Protein AF-A0A975MFS1-F1 (afdb_monomer_lite)

Structure (mmCIF, N/CA/C/O backbone):
data_AF-A0A975MFS1-F1
#
_entry.id   AF-A0A975MFS1-F1
#
loop_
_atom_site.group_PDB
_atom_site.id
_atom_site.type_symbol
_atom_site.label_atom_id
_atom_site.label_alt_id
_atom_site.label_comp_id
_atom_site.label_asym_id
_atom_site.label_entity_id
_atom_site.label_seq_id
_atom_site.pdbx_PDB_ins_code
_atom_site.Cartn_x
_atom_site.Cartn_y
_atom_site.Cartn_z
_atom_site.occupancy
_atom_site.B_iso_or_equiv
_atom_site.auth_seq_id
_atom_site.auth_comp_id
_atom_site.auth_asym_id
_atom_site.auth_atom_id
_atom_site.pdbx_PDB_model_num
ATOM 1 N N . MET A 1 1 ? -5.928 -0.544 -12.085 1.00 82.00 1 MET A N 1
ATOM 2 C CA . MET A 1 1 ? -5.078 0.286 -11.199 1.00 82.00 1 MET A CA 1
ATOM 3 C C . MET A 1 1 ? -3.615 -0.055 -11.464 1.00 82.00 1 MET A C 1
ATOM 5 O O . MET A 1 1 ? -3.339 -1.236 -11.668 1.00 82.00 1 MET A O 1
ATOM 9 N N . ASN A 1 2 ? -2.726 0.942 -11.539 1.00 91.06 2 ASN A N 1
ATOM 10 C CA . ASN A 1 2 ? -1.277 0.746 -11.711 1.00 91.06 2 ASN A CA 1
ATOM 11 C C . ASN A 1 2 ? -0.570 0.654 -10.343 1.00 91.06 2 ASN A C 1
ATOM 13 O O . ASN A 1 2 ? -1.194 0.923 -9.315 1.00 91.06 2 ASN A O 1
ATOM 17 N N . LEU A 1 3 ? 0.715 0.281 -10.326 1.00 92.62 3 LEU A N 1
ATOM 18 C CA . LEU A 1 3 ? 1.465 0.069 -9.080 1.00 92.62 3 LEU A CA 1
ATOM 19 C C . LEU A 1 3 ? 1.518 1.336 -8.212 1.00 92.62 3 LEU A C 1
ATOM 21 O O . LEU A 1 3 ? 1.379 1.254 -6.995 1.00 92.62 3 LEU A O 1
ATOM 25 N N . TYR A 1 4 ? 1.631 2.511 -8.833 1.00 93.44 4 TYR A N 1
ATOM 26 C CA . TYR A 1 4 ? 1.626 3.796 -8.133 1.00 93.44 4 TYR A CA 1
ATOM 27 C C . TYR A 1 4 ? 0.318 4.032 -7.359 1.00 93.44 4 TYR A C 1
ATOM 29 O O . TYR A 1 4 ? 0.335 4.345 -6.173 1.00 93.44 4 TYR A O 1
ATOM 37 N N . ALA A 1 5 ? -0.833 3.828 -8.001 1.00 95.06 5 ALA A N 1
ATOM 38 C CA . ALA A 1 5 ? -2.135 4.005 -7.363 1.00 95.06 5 ALA A CA 1
ATOM 39 C C . ALA A 1 5 ? -2.421 2.933 -6.294 1.00 95.06 5 ALA A C 1
ATOM 41 O O . ALA A 1 5 ? -3.013 3.239 -5.260 1.00 95.06 5 ALA A O 1
ATOM 42 N N . VAL A 1 6 ? -1.964 1.690 -6.504 1.00 95.75 6 VAL A N 1
ATOM 43 C CA . VAL A 1 6 ? -2.046 0.625 -5.486 1.00 95.75 6 VAL A CA 1
ATOM 44 C C . VAL A 1 6 ? -1.242 1.006 -4.247 1.00 95.75 6 VAL A C 1
ATOM 46 O O . VAL A 1 6 ? -1.767 0.969 -3.136 1.00 95.75 6 VAL A O 1
ATOM 49 N N . THR A 1 7 ? 0.009 1.421 -4.433 1.00 94.88 7 THR A N 1
ATOM 50 C CA . THR A 1 7 ? 0.896 1.803 -3.327 1.00 94.88 7 THR A CA 1
ATOM 51 C C . THR A 1 7 ? 0.430 3.062 -2.604 1.00 94.88 7 THR A C 1
ATOM 53 O O . THR A 1 7 ? 0.505 3.103 -1.381 1.00 94.88 7 THR A O 1
ATOM 56 N N . GLU A 1 8 ? -0.152 4.040 -3.305 1.00 96.69 8 GLU A N 1
ATOM 57 C CA . GLU A 1 8 ? -0.806 5.187 -2.662 1.00 96.69 8 GLU A CA 1
ATOM 58 C C . GLU A 1 8 ? -1.977 4.754 -1.766 1.00 96.69 8 GLU A C 1
ATOM 60 O O . GLU A 1 8 ? -2.152 5.272 -0.659 1.00 96.69 8 GLU A O 1
ATOM 65 N N . ARG A 1 9 ? -2.794 3.792 -2.216 1.00 97.25 9 ARG A N 1
ATOM 66 C CA . ARG A 1 9 ? -3.913 3.301 -1.406 1.00 97.25 9 ARG A CA 1
ATOM 67 C C . ARG A 1 9 ? -3.426 2.541 -0.173 1.00 97.25 9 ARG A C 1
ATOM 69 O O . ARG A 1 9 ? -3.951 2.780 0.913 1.00 97.25 9 ARG A O 1
ATOM 76 N N . VAL A 1 10 ? -2.410 1.690 -0.330 1.00 96.00 10 VAL A N 1
ATOM 77 C CA . VAL A 1 10 ? -1.757 0.997 0.791 1.00 96.00 10 VAL A CA 1
ATOM 78 C C . VAL A 1 10 ? -1.176 2.005 1.780 1.00 96.00 10 VAL A C 1
ATOM 80 O O . VAL A 1 10 ? -1.390 1.857 2.978 1.00 96.00 10 VAL A O 1
ATOM 83 N N . GLU A 1 11 ? -0.516 3.066 1.307 1.00 96.25 11 GLU A N 1
ATOM 84 C CA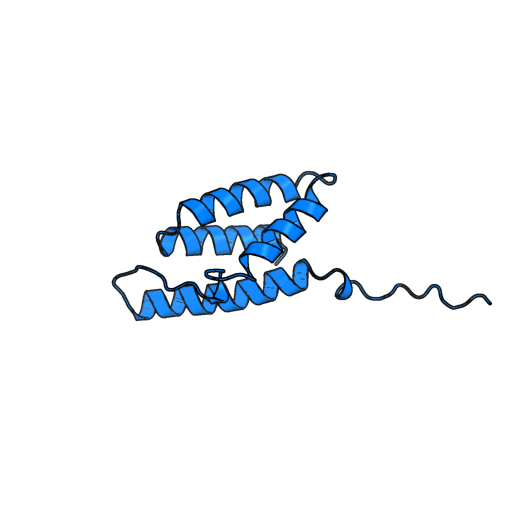 . GLU A 1 11 ? 0.016 4.128 2.166 1.00 96.25 11 GLU A CA 1
ATOM 85 C C . GLU A 1 11 ? -1.080 4.736 3.054 1.00 96.25 11 GLU A C 1
ATOM 87 O O . GLU A 1 11 ? -0.902 4.845 4.268 1.00 96.25 11 GLU A O 1
ATOM 92 N N . ARG A 1 12 ? -2.240 5.082 2.478 1.00 97.25 12 ARG A N 1
ATOM 93 C CA . ARG A 1 12 ? -3.370 5.633 3.248 1.00 97.25 12 ARG A CA 1
ATOM 94 C C . ARG A 1 12 ? -3.867 4.657 4.311 1.00 97.25 12 ARG A C 1
ATOM 96 O O . ARG A 1 12 ? -4.029 5.059 5.458 1.00 97.25 12 ARG A O 1
ATOM 103 N N . LEU A 1 13 ? -4.041 3.383 3.957 1.00 95.88 13 LEU A N 1
ATOM 104 C CA . LEU A 1 13 ? -4.484 2.345 4.893 1.00 95.88 13 LEU A CA 1
ATOM 105 C C . LEU A 1 13 ? -3.468 2.100 6.016 1.00 95.88 13 LEU A C 1
ATOM 107 O O . LEU A 1 13 ? -3.863 1.903 7.160 1.00 95.88 13 LEU A O 1
ATOM 111 N N . LEU A 1 14 ? -2.167 2.161 5.721 1.00 94.25 14 LEU A N 1
ATOM 112 C CA . LEU A 1 14 ? -1.118 2.080 6.739 1.00 94.25 14 LEU A CA 1
ATOM 113 C C . LEU A 1 14 ? -1.179 3.274 7.698 1.00 94.25 14 LEU A C 1
ATOM 115 O O . LEU A 1 14 ? -1.040 3.093 8.904 1.00 94.25 14 LEU A O 1
ATOM 119 N N . ARG A 1 15 ? -1.441 4.490 7.202 1.00 96.06 15 ARG A N 1
ATOM 120 C CA . ARG A 1 15 ? -1.637 5.663 8.074 1.00 96.06 15 ARG A CA 1
ATOM 121 C C . ARG A 1 15 ? -2.881 5.511 8.953 1.00 96.06 15 ARG A C 1
ATOM 123 O O . ARG A 1 15 ? -2.797 5.815 10.141 1.00 96.06 15 ARG A O 1
ATOM 130 N N . GLU A 1 16 ? -3.983 5.005 8.393 1.00 95.00 16 GLU A N 1
ATOM 131 C CA . GLU A 1 16 ? -5.211 4.662 9.134 1.00 95.00 16 GLU A CA 1
ATOM 132 C C . GLU A 1 16 ? -4.954 3.586 10.205 1.00 95.00 16 GLU A C 1
ATOM 134 O O . GLU A 1 16 ? -5.535 3.643 11.281 1.00 95.00 16 GLU A O 1
ATOM 139 N N . ALA A 1 17 ? -4.051 2.640 9.937 1.00 93.38 17 ALA A N 1
ATOM 140 C CA . ALA A 1 17 ? -3.648 1.574 10.856 1.00 93.38 17 ALA A CA 1
ATOM 141 C C . ALA A 1 17 ? -2.555 1.976 11.867 1.00 93.38 17 ALA A C 1
ATOM 143 O O . ALA A 1 17 ? -2.057 1.106 12.576 1.00 93.38 17 ALA A O 1
ATOM 144 N N . HIS A 1 18 ? -2.155 3.253 11.908 1.00 93.19 18 HIS A N 1
ATOM 145 C CA . HIS A 1 18 ? -1.056 3.761 12.744 1.00 93.19 18 HIS A CA 1
ATOM 146 C C . HIS A 1 18 ? 0.331 3.146 12.448 1.00 93.19 18 HIS A C 1
ATOM 148 O O . HIS A 1 18 ? 1.203 3.048 13.309 1.00 93.19 18 HIS A O 1
ATOM 154 N N . GLU A 1 19 ? 0.576 2.797 11.185 1.00 93.06 19 GLU A N 1
ATOM 155 C CA . GLU A 1 19 ? 1.845 2.263 10.678 1.00 93.06 19 GLU A CA 1
ATOM 156 C C . GLU A 1 19 ? 2.674 3.339 9.947 1.00 93.06 19 GLU A C 1
ATOM 158 O O . GLU A 1 19 ? 3.081 3.176 8.792 1.00 93.06 19 GLU A O 1
ATOM 163 N N . GLN A 1 20 ? 2.945 4.473 10.609 1.00 93.44 20 GLN A N 1
ATOM 164 C CA . GLN A 1 20 ? 3.578 5.654 9.990 1.00 93.44 20 GLN A CA 1
ATOM 165 C C . GLN A 1 20 ? 4.926 5.336 9.335 1.00 93.44 20 GLN A C 1
ATOM 167 O O . GLN A 1 20 ? 5.157 5.720 8.193 1.00 93.44 20 GLN A O 1
ATOM 172 N N . ARG A 1 21 ? 5.792 4.566 10.009 1.00 91.75 21 ARG A N 1
ATOM 173 C CA . ARG A 1 21 ? 7.116 4.210 9.464 1.00 91.75 21 ARG A CA 1
ATOM 174 C C . ARG A 1 21 ? 7.019 3.440 8.149 1.00 91.75 21 ARG A C 1
ATOM 176 O O . ARG A 1 21 ? 7.838 3.649 7.260 1.00 91.75 21 ARG A O 1
ATOM 183 N N . ARG A 1 22 ? 6.033 2.549 8.027 1.00 91.31 22 ARG A N 1
ATOM 184 C CA . ARG A 1 22 ? 5.816 1.759 6.810 1.00 91.31 22 ARG A CA 1
ATOM 185 C C . ARG A 1 22 ? 5.185 2.598 5.713 1.00 91.31 22 ARG A C 1
ATOM 187 O O . ARG A 1 22 ? 5.577 2.460 4.560 1.00 91.31 22 ARG A O 1
ATOM 194 N N . ALA A 1 23 ? 4.240 3.465 6.076 1.00 94.56 23 ALA A N 1
ATOM 195 C CA . ALA A 1 23 ? 3.632 4.404 5.143 1.00 94.56 23 ALA A CA 1
ATOM 196 C C . ALA A 1 23 ? 4.693 5.328 4.526 1.00 94.56 23 ALA A C 1
ATOM 198 O O . ALA A 1 23 ? 4.763 5.447 3.307 1.00 94.56 23 ALA A O 1
ATOM 199 N N . ASP A 1 24 ? 5.568 5.910 5.346 1.00 94.88 24 ASP A N 1
ATOM 200 C CA . ASP A 1 24 ? 6.622 6.812 4.872 1.00 94.88 24 ASP A CA 1
ATOM 201 C C . ASP A 1 24 ? 7.669 6.066 4.029 1.00 94.88 24 ASP A C 1
ATOM 203 O O . ASP A 1 24 ? 8.073 6.545 2.970 1.00 94.88 24 ASP A O 1
ATOM 207 N N . TRP A 1 25 ? 8.046 4.847 4.437 1.00 94.50 25 TRP A N 1
ATOM 208 C CA . TRP A 1 25 ? 8.912 3.982 3.632 1.00 94.50 25 TRP A CA 1
ATOM 209 C C . TRP A 1 25 ? 8.296 3.674 2.256 1.00 94.50 25 TRP A C 1
ATOM 211 O O . TRP A 1 25 ? 8.996 3.725 1.242 1.00 94.50 25 TRP A O 1
ATOM 221 N N . LEU A 1 26 ? 6.989 3.385 2.208 1.00 94.31 26 LEU A N 1
ATOM 222 C CA . LEU A 1 26 ? 6.276 3.080 0.968 1.00 94.31 26 LEU A CA 1
ATOM 223 C C . LEU A 1 26 ? 6.160 4.312 0.064 1.00 94.31 26 LEU A C 1
ATOM 225 O O . LEU A 1 26 ? 6.349 4.192 -1.146 1.00 94.31 26 LEU A O 1
ATOM 229 N N . ALA A 1 27 ? 5.907 5.486 0.646 1.00 95.38 27 ALA A N 1
ATOM 230 C CA . ALA A 1 27 ? 5.874 6.756 -0.071 1.00 95.38 27 ALA A CA 1
ATOM 231 C C . ALA A 1 27 ? 7.222 7.046 -0.755 1.00 95.38 27 ALA A C 1
ATOM 233 O O . ALA A 1 27 ? 7.253 7.301 -1.958 1.00 95.38 27 ALA A O 1
ATOM 234 N N . GLU A 1 28 ? 8.340 6.876 -0.035 1.00 94.88 28 GLU A N 1
ATOM 235 C CA . GLU A 1 28 ? 9.690 7.072 -0.584 1.00 94.88 28 GLU A CA 1
ATOM 236 C C . GLU A 1 28 ? 9.975 6.134 -1.773 1.00 94.88 28 GLU A C 1
ATOM 238 O O . GLU A 1 28 ? 10.598 6.528 -2.760 1.00 94.88 28 GLU A O 1
ATOM 243 N N . ARG A 1 29 ? 9.520 4.873 -1.714 1.00 94.69 29 ARG A N 1
ATOM 244 C CA . ARG A 1 29 ? 9.692 3.922 -2.830 1.00 94.69 29 ARG A CA 1
ATOM 245 C C . ARG A 1 29 ? 8.773 4.239 -4.000 1.00 94.69 29 ARG A C 1
ATOM 247 O O . ARG A 1 29 ? 9.181 4.064 -5.145 1.00 94.69 29 ARG A O 1
ATOM 254 N N . ARG A 1 30 ? 7.556 4.709 -3.727 1.00 94.50 30 ARG A N 1
ATOM 255 C CA . ARG A 1 30 ? 6.594 5.109 -4.754 1.00 94.50 30 ARG A CA 1
ATOM 256 C C . ARG A 1 30 ? 7.123 6.269 -5.596 1.00 94.50 30 ARG A C 1
ATOM 258 O O . ARG A 1 30 ? 7.008 6.200 -6.814 1.00 94.50 30 ARG A O 1
ATOM 265 N N . GLU A 1 31 ? 7.769 7.266 -4.990 1.00 94.88 31 GLU A N 1
ATOM 266 C CA . GLU A 1 31 ? 8.431 8.361 -5.726 1.00 94.88 31 GLU A CA 1
ATOM 267 C C . GLU A 1 31 ? 9.505 7.837 -6.697 1.00 94.88 31 GLU A C 1
ATOM 269 O O . GLU A 1 31 ? 9.648 8.318 -7.818 1.00 94.88 31 GLU A O 1
ATOM 274 N N . ARG A 1 32 ? 10.226 6.773 -6.320 1.00 94.94 32 ARG A N 1
ATOM 275 C CA . ARG A 1 32 ? 11.239 6.144 -7.186 1.00 94.94 32 ARG A CA 1
ATOM 276 C C . ARG A 1 32 ? 10.645 5.406 -8.391 1.00 94.94 32 ARG A C 1
ATOM 278 O O . ARG A 1 32 ? 11.399 5.105 -9.312 1.00 94.94 32 ARG A O 1
ATOM 285 N N . LEU A 1 33 ? 9.339 5.118 -8.412 1.00 92.00 33 LEU A N 1
ATOM 286 C CA . LEU A 1 33 ? 8.676 4.511 -9.575 1.00 92.00 33 LEU A CA 1
ATOM 287 C C . LEU A 1 33 ? 8.581 5.471 -10.768 1.00 92.00 33 LEU A C 1
ATOM 289 O O . LEU A 1 33 ? 8.425 5.011 -11.896 1.00 92.00 33 LEU A O 1
ATOM 293 N N . GLU A 1 34 ? 8.672 6.782 -10.535 1.00 91.12 34 GLU A N 1
ATOM 294 C CA . GLU A 1 34 ? 8.630 7.798 -11.594 1.00 91.12 34 GLU A CA 1
ATOM 295 C C . GLU A 1 34 ? 9.965 7.916 -12.349 1.00 91.12 34 GLU A C 1
ATOM 297 O O . GLU A 1 34 ? 10.002 8.414 -13.472 1.00 91.12 34 GLU A O 1
ATOM 302 N N . ASP A 1 35 ? 11.059 7.427 -11.755 1.00 91.69 35 ASP A N 1
ATOM 303 C CA . ASP A 1 35 ? 12.391 7.383 -12.356 1.00 91.69 35 ASP A CA 1
ATOM 304 C C . ASP A 1 35 ? 12.610 6.018 -13.042 1.00 91.69 35 ASP A C 1
ATOM 306 O O . ASP A 1 35 ? 12.743 5.004 -12.348 1.00 91.69 35 ASP A O 1
ATOM 310 N N . PRO A 1 36 ? 12.709 5.950 -14.388 1.00 89.50 36 PRO A N 1
ATOM 311 C CA . PRO A 1 36 ? 12.862 4.685 -15.110 1.00 89.50 36 PRO A CA 1
A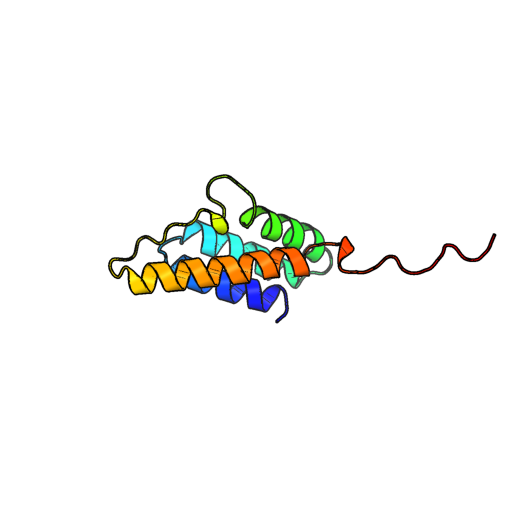TOM 312 C C . PRO A 1 36 ? 14.068 3.849 -14.663 1.00 89.50 36 PRO A C 1
ATOM 314 O O . PRO A 1 36 ? 14.002 2.620 -14.686 1.00 89.50 36 PRO A O 1
ATOM 317 N N . ALA A 1 37 ? 15.156 4.489 -14.218 1.00 91.31 37 ALA A N 1
ATOM 318 C CA . ALA A 1 37 ? 16.349 3.788 -13.747 1.00 91.31 37 ALA A CA 1
ATOM 319 C C . ALA A 1 37 ? 16.157 3.162 -12.354 1.00 91.31 37 ALA A C 1
ATOM 321 O O . ALA A 1 37 ? 16.885 2.239 -11.983 1.00 91.31 37 ALA A O 1
ATOM 322 N N . LYS A 1 38 ? 15.181 3.649 -11.578 1.00 92.19 38 LYS A N 1
ATOM 323 C CA . LYS A 1 38 ? 14.873 3.174 -10.220 1.00 92.19 38 LYS A CA 1
ATOM 324 C C . LYS A 1 38 ? 13.560 2.396 -10.132 1.00 92.19 38 LYS A C 1
ATOM 326 O O . LYS A 1 38 ? 13.332 1.738 -9.120 1.00 92.19 38 LYS A O 1
ATOM 331 N N . ALA A 1 39 ? 12.733 2.413 -11.175 1.00 91.12 39 ALA A N 1
ATOM 332 C CA . ALA A 1 39 ? 11.410 1.803 -11.162 1.00 91.12 39 ALA A CA 1
ATOM 333 C C . ALA A 1 39 ? 11.449 0.291 -10.888 1.00 91.12 39 ALA A C 1
ATOM 335 O O . ALA A 1 39 ? 10.749 -0.186 -10.000 1.00 91.12 39 ALA A O 1
ATOM 336 N N . ALA A 1 40 ? 12.304 -0.462 -11.588 1.00 90.31 40 ALA A N 1
ATOM 337 C CA . ALA A 1 40 ? 12.442 -1.905 -11.380 1.00 90.31 40 ALA A CA 1
ATOM 338 C C . ALA A 1 40 ? 12.920 -2.282 -9.957 1.00 90.31 40 ALA A C 1
ATOM 340 O O . ALA A 1 40 ? 12.253 -3.093 -9.307 1.00 90.31 40 ALA A O 1
ATOM 341 N N . PRO A 1 41 ? 14.015 -1.703 -9.413 1.00 92.50 41 PRO A N 1
ATOM 342 C CA . PRO A 1 41 ? 14.416 -2.001 -8.040 1.00 92.50 41 PRO A CA 1
ATOM 343 C C . PRO A 1 41 ? 13.381 -1.528 -7.009 1.00 92.50 41 PRO A C 1
ATOM 345 O O . PRO A 1 41 ? 13.114 -2.262 -6.062 1.00 92.50 41 PRO A O 1
ATOM 348 N N . ALA A 1 42 ? 12.740 -0.369 -7.203 1.00 92.75 42 ALA A N 1
ATOM 349 C CA . ALA A 1 42 ? 11.684 0.108 -6.309 1.00 92.75 42 ALA A CA 1
ATOM 350 C C . ALA A 1 42 ? 10.454 -0.814 -6.312 1.00 92.75 42 ALA A C 1
ATOM 352 O O . ALA A 1 42 ? 9.917 -1.119 -5.250 1.00 92.75 42 ALA A O 1
ATOM 353 N N . ALA A 1 43 ? 10.040 -1.316 -7.478 1.00 92.38 43 ALA A N 1
ATOM 354 C CA . ALA A 1 43 ? 8.959 -2.291 -7.596 1.00 92.38 43 ALA A CA 1
ATOM 355 C C . ALA A 1 43 ? 9.281 -3.596 -6.846 1.00 92.38 43 ALA A C 1
ATOM 357 O O . ALA A 1 43 ? 8.421 -4.130 -6.145 1.00 92.38 43 ALA A O 1
ATOM 358 N N . ASN A 1 44 ? 10.528 -4.073 -6.923 1.00 91.06 44 ASN A N 1
ATOM 359 C CA . ASN A 1 44 ? 10.967 -5.251 -6.176 1.00 91.06 44 ASN A CA 1
ATOM 360 C C . ASN A 1 44 ? 11.018 -5.005 -4.656 1.00 91.06 44 ASN A C 1
ATOM 362 O O . ASN A 1 44 ? 10.592 -5.859 -3.881 1.00 91.06 44 ASN A O 1
ATOM 366 N N . GLU A 1 45 ? 11.487 -3.831 -4.216 1.00 91.94 45 GLU A N 1
ATOM 367 C CA . GLU A 1 45 ? 11.422 -3.431 -2.803 1.00 91.94 45 GLU A CA 1
ATOM 368 C C . GLU A 1 45 ? 9.967 -3.409 -2.313 1.00 91.94 45 GLU A C 1
ATOM 370 O O . GLU A 1 45 ? 9.658 -4.019 -1.290 1.00 91.94 45 GLU A O 1
ATOM 375 N N . ILE A 1 46 ? 9.063 -2.770 -3.065 1.00 92.81 46 ILE A N 1
ATOM 376 C CA . ILE A 1 46 ? 7.627 -2.706 -2.758 1.00 92.81 46 ILE A CA 1
ATOM 377 C C . ILE A 1 46 ? 7.028 -4.110 -2.661 1.00 92.81 46 ILE A C 1
ATOM 379 O O . ILE A 1 46 ? 6.300 -4.388 -1.714 1.00 92.81 46 ILE A O 1
ATOM 383 N N . ARG A 1 47 ? 7.364 -5.027 -3.573 1.00 91.38 47 ARG A N 1
ATOM 384 C CA . ARG A 1 47 ? 6.941 -6.432 -3.471 1.00 91.38 47 ARG A CA 1
ATOM 385 C C . ARG A 1 47 ? 7.395 -7.073 -2.154 1.00 91.38 47 ARG A C 1
ATOM 387 O O . ARG A 1 47 ? 6.652 -7.850 -1.559 1.00 91.38 47 ARG A O 1
ATOM 394 N N . GLY A 1 48 ? 8.581 -6.717 -1.666 1.00 88.69 48 GLY A N 1
ATOM 395 C CA . GLY A 1 48 ? 9.118 -7.188 -0.390 1.00 88.69 48 GLY A CA 1
ATOM 396 C C . GLY A 1 48 ? 8.279 -6.811 0.836 1.00 88.69 48 GLY A C 1
ATOM 397 O O . GLY A 1 48 ? 8.289 -7.553 1.811 1.00 88.69 48 GLY A O 1
ATOM 398 N N . ILE A 1 49 ? 7.495 -5.724 0.806 1.00 85.62 49 ILE A N 1
ATOM 399 C CA . ILE A 1 49 ? 6.623 -5.366 1.944 1.00 85.62 49 ILE A CA 1
ATOM 400 C C . ILE A 1 49 ? 5.408 -6.298 2.071 1.00 85.62 49 ILE A C 1
ATOM 402 O O . ILE A 1 49 ? 4.805 -6.401 3.142 1.00 85.62 49 ILE A O 1
ATOM 406 N N . VAL A 1 50 ? 5.049 -6.992 0.985 1.00 84.12 50 VAL A N 1
ATOM 407 C CA . VAL A 1 50 ? 3.977 -7.994 0.984 1.00 84.12 50 VAL A CA 1
ATOM 408 C C . VAL A 1 50 ? 4.428 -9.254 1.717 1.00 84.12 50 VAL A C 1
ATOM 410 O O . VAL A 1 50 ? 3.680 -9.794 2.531 1.00 84.12 50 VAL A O 1
ATOM 413 N N . HIS A 1 51 ? 5.660 -9.698 1.452 1.00 70.00 51 HIS A N 1
ATOM 414 C CA . HIS A 1 51 ? 6.194 -10.970 1.926 1.00 70.00 51 HIS A CA 1
ATOM 415 C C . HIS A 1 51 ? 7.277 -10.769 2.992 1.00 70.00 51 HIS A C 1
ATOM 417 O O . HIS A 1 51 ? 8.406 -10.392 2.695 1.00 70.00 51 HIS A O 1
ATOM 423 N N . GLY A 1 52 ? 6.955 -11.089 4.242 1.00 65.19 52 GLY A N 1
ATOM 424 C CA . GLY A 1 52 ? 7.901 -11.078 5.357 1.00 65.19 52 GLY A CA 1
ATOM 425 C C . GLY A 1 52 ? 7.169 -11.217 6.684 1.00 65.19 52 GLY A C 1
ATOM 426 O O . GLY A 1 52 ? 5.971 -10.963 6.736 1.00 65.19 52 GLY A O 1
ATOM 427 N N . MET A 1 53 ? 7.874 -11.603 7.753 1.00 54.91 53 MET A N 1
ATOM 428 C CA . MET A 1 53 ? 7.293 -11.554 9.100 1.00 54.91 53 MET A CA 1
ATOM 429 C C . MET A 1 53 ? 6.881 -10.118 9.409 1.00 54.91 53 MET A C 1
ATOM 431 O O . MET A 1 53 ? 7.726 -9.220 9.458 1.00 54.91 53 MET A O 1
ATOM 435 N N . GLY A 1 54 ? 5.578 -9.916 9.595 1.00 66.94 54 GLY A N 1
ATOM 436 C CA . GLY A 1 54 ? 5.026 -8.580 9.739 1.00 66.94 54 GLY A CA 1
ATOM 437 C C . GLY A 1 54 ? 4.965 -7.830 8.412 1.00 66.94 54 GLY A C 1
ATOM 438 O O . GLY A 1 54 ? 5.147 -6.623 8.431 1.00 66.94 54 GLY A O 1
ATOM 439 N N . GLY A 1 55 ? 4.751 -8.493 7.274 1.00 80.75 55 GLY A N 1
ATOM 440 C CA . GLY A 1 55 ? 4.388 -7.852 6.003 1.00 80.75 55 GLY A CA 1
ATOM 441 C C . GLY A 1 55 ? 2.944 -7.332 6.011 1.00 80.75 55 GLY A C 1
ATOM 442 O O . GLY A 1 55 ? 2.281 -7.335 7.048 1.00 80.75 55 GLY A O 1
ATOM 443 N N . LEU A 1 56 ? 2.432 -6.884 4.860 1.00 84.06 56 LEU A N 1
ATOM 444 C CA . LEU A 1 56 ? 1.037 -6.414 4.754 1.00 84.06 56 LEU A CA 1
ATOM 445 C C . LEU A 1 56 ? 0.014 -7.500 5.124 1.00 84.06 56 LEU A C 1
ATOM 447 O O . LEU A 1 56 ? -1.004 -7.189 5.735 1.00 84.06 56 LEU A O 1
ATOM 451 N N . LEU A 1 57 ? 0.302 -8.762 4.788 1.00 84.69 57 LEU A N 1
ATOM 452 C CA . LEU A 1 57 ? -0.588 -9.901 5.045 1.00 84.69 57 LEU A CA 1
ATOM 453 C C . LEU A 1 57 ? -0.688 -10.268 6.535 1.00 84.69 57 LEU A C 1
ATOM 455 O O . LEU A 1 57 ? -1.710 -10.794 6.970 1.00 84.69 57 LEU A O 1
ATOM 459 N N . ASP A 1 58 ? 0.343 -9.944 7.315 1.00 84.88 58 ASP A N 1
ATOM 460 C CA . ASP A 1 58 ? 0.402 -10.204 8.758 1.00 84.88 58 ASP A CA 1
ATOM 461 C C . ASP A 1 58 ? -0.065 -8.999 9.592 1.00 84.88 58 ASP A C 1
ATOM 463 O O . ASP A 1 58 ? -0.085 -9.062 10.824 1.00 84.88 58 ASP A O 1
ATOM 467 N N . LEU A 1 59 ? -0.400 -7.874 8.948 1.00 85.19 59 LEU A N 1
ATOM 468 C CA . LEU A 1 59 ? -0.716 -6.642 9.656 1.00 85.19 59 LEU A CA 1
ATOM 469 C C . LEU A 1 59 ? -2.045 -6.765 10.407 1.00 85.19 59 LEU A C 1
ATOM 471 O O . LEU A 1 59 ? -3.099 -7.038 9.824 1.00 85.19 59 LEU A O 1
ATOM 475 N N . TRP A 1 60 ? -2.005 -6.464 11.703 1.00 85.44 60 TRP A N 1
ATOM 476 C CA . TRP A 1 60 ? -3.199 -6.255 12.507 1.00 85.44 60 TRP A CA 1
ATOM 477 C C . TRP A 1 60 ? -3.334 -4.766 12.845 1.00 85.44 60 TRP A C 1
ATOM 479 O O . TRP A 1 60 ? -2.532 -4.269 13.633 1.00 85.44 60 TRP A O 1
ATOM 489 N N . PRO A 1 61 ? -4.302 -4.040 12.253 1.00 87.12 61 PRO A N 1
ATOM 490 C CA . PRO A 1 61 ? -4.451 -2.606 12.490 1.00 87.12 61 PRO A CA 1
ATOM 491 C C . PRO A 1 61 ? -4.716 -2.290 13.965 1.00 87.12 61 PRO A C 1
ATOM 493 O O . PRO A 1 61 ? -5.608 -2.891 14.572 1.00 87.12 61 PRO A O 1
ATOM 496 N N . ASP A 1 62 ? -3.980 -1.324 14.514 1.00 88.62 62 ASP A N 1
ATOM 497 C CA . ASP A 1 62 ? -4.184 -0.810 15.872 1.00 88.62 62 ASP A CA 1
ATOM 498 C C . ASP A 1 62 ? -5.244 0.301 15.867 1.00 88.62 62 ASP A C 1
ATOM 500 O O . ASP A 1 62 ? -4.949 1.495 15.944 1.00 88.62 62 ASP A O 1
ATOM 504 N N . VAL A 1 63 ? -6.499 -0.112 15.682 1.00 88.12 63 VAL A N 1
ATOM 505 C CA . VAL A 1 63 ? -7.672 0.770 15.659 1.00 88.12 63 VAL A CA 1
ATOM 506 C C . VAL A 1 63 ? -8.736 0.252 16.628 1.00 88.12 63 VAL A C 1
ATOM 508 O O . VAL A 1 63 ? -8.948 -0.956 16.749 1.00 88.12 63 VAL A O 1
ATOM 511 N N . GLU A 1 64 ? -9.422 1.162 17.325 1.00 89.94 64 GLU A N 1
ATOM 512 C CA . GLU A 1 64 ? -10.394 0.805 18.375 1.00 89.94 64 GLU A CA 1
ATOM 513 C C . GLU A 1 64 ? -11.624 0.062 17.821 1.00 89.94 64 GLU A C 1
ATOM 515 O O . GLU A 1 64 ? -12.171 -0.840 18.462 1.00 89.94 64 GLU A O 1
ATOM 520 N N . ASP A 1 65 ? -12.050 0.420 16.609 1.00 93.56 65 ASP A N 1
ATOM 521 C CA . ASP A 1 65 ? -13.189 -0.186 15.926 1.00 93.56 65 ASP A CA 1
ATOM 522 C C . ASP A 1 65 ? -12.772 -1.480 15.204 1.00 93.56 65 ASP A C 1
ATOM 524 O O . ASP A 1 65 ? -12.012 -1.476 14.232 1.00 93.56 65 ASP A O 1
ATOM 528 N N . ARG A 1 66 ? -13.327 -2.613 15.651 1.00 91.06 66 ARG A N 1
ATOM 529 C CA . ARG A 1 66 ? -13.039 -3.942 15.086 1.00 91.06 66 ARG A CA 1
ATOM 530 C C . ARG A 1 66 ? -13.503 -4.117 13.641 1.00 91.06 66 ARG A C 1
ATOM 532 O O . ARG A 1 66 ? -12.849 -4.846 12.891 1.00 91.06 66 ARG A O 1
ATOM 539 N N . ASP A 1 67 ? -14.625 -3.518 13.256 1.00 94.06 67 ASP A N 1
ATOM 540 C CA . ASP A 1 67 ? -15.124 -3.610 11.883 1.00 94.06 67 ASP A CA 1
ATOM 541 C C . ASP A 1 67 ? -14.278 -2.735 10.957 1.00 94.06 67 ASP A C 1
ATOM 543 O O . ASP A 1 67 ? -13.942 -3.155 9.844 1.00 94.06 67 ASP A O 1
ATOM 547 N N . HIS A 1 68 ? -13.819 -1.587 11.458 1.00 93.50 68 HIS A N 1
ATOM 548 C CA . HIS A 1 68 ? -12.834 -0.765 10.766 1.00 93.50 68 HIS A CA 1
ATOM 549 C C . HIS A 1 68 ? -11.496 -1.500 10.582 1.00 93.50 68 HIS A C 1
ATOM 551 O O . HIS A 1 68 ? -10.979 -1.554 9.463 1.00 93.50 68 HIS A O 1
ATOM 557 N N . ALA A 1 69 ? -10.978 -2.148 11.635 1.00 92.38 69 ALA A N 1
ATOM 558 C CA . ALA A 1 69 ? -9.764 -2.968 11.569 1.00 92.38 69 ALA A CA 1
ATOM 559 C C . ALA A 1 69 ? -9.892 -4.090 10.529 1.00 92.38 69 ALA A C 1
ATOM 561 O O . ALA A 1 69 ? -8.989 -4.320 9.721 1.00 92.38 69 ALA A O 1
ATOM 562 N N . ARG A 1 70 ? -11.042 -4.780 10.518 1.00 93.94 70 ARG A N 1
ATOM 563 C CA . ARG A 1 70 ? -11.333 -5.846 9.551 1.00 93.94 70 ARG A CA 1
ATOM 564 C C . ARG A 1 70 ? -11.356 -5.307 8.121 1.00 93.94 70 ARG A C 1
ATOM 566 O O . ARG A 1 70 ? -10.785 -5.955 7.247 1.00 93.94 70 ARG A O 1
ATOM 573 N N . ARG A 1 71 ? -11.980 -4.146 7.883 1.00 95.44 71 ARG A N 1
ATOM 574 C CA . ARG A 1 71 ? -11.999 -3.500 6.561 1.00 95.44 71 ARG A CA 1
ATOM 575 C C . ARG A 1 71 ? -10.582 -3.203 6.081 1.00 95.44 71 ARG A C 1
ATOM 577 O O . ARG A 1 71 ? -10.242 -3.608 4.976 1.00 95.44 71 ARG A O 1
ATOM 584 N N . ILE A 1 72 ? -9.772 -2.540 6.912 1.00 95.00 72 ILE A N 1
ATOM 585 C CA . ILE A 1 72 ? -8.387 -2.196 6.565 1.00 95.00 72 ILE A CA 1
ATOM 586 C C . ILE A 1 72 ? -7.605 -3.458 6.200 1.00 95.00 72 ILE A C 1
ATOM 588 O O . ILE A 1 72 ? -6.963 -3.493 5.156 1.00 95.00 72 ILE A O 1
ATOM 592 N N . ARG A 1 73 ? -7.687 -4.510 7.023 1.00 93.56 73 ARG A N 1
ATOM 593 C CA . ARG A 1 73 ? -6.953 -5.756 6.777 1.00 93.56 73 ARG A CA 1
ATOM 594 C C . ARG A 1 73 ? -7.376 -6.437 5.475 1.00 93.56 73 ARG A C 1
ATOM 596 O O . ARG A 1 73 ? -6.513 -6.857 4.714 1.00 93.56 73 ARG A O 1
ATOM 603 N N . ASN A 1 74 ? -8.679 -6.550 5.219 1.00 94.44 74 ASN A N 1
ATOM 604 C CA . ASN A 1 74 ? -9.172 -7.165 3.986 1.00 94.44 74 ASN A CA 1
A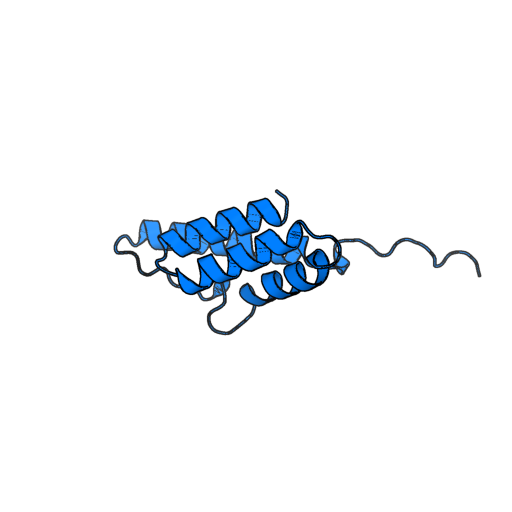TOM 605 C C . ASN A 1 74 ? -8.702 -6.372 2.758 1.00 94.44 74 ASN A C 1
ATOM 607 O O . ASN A 1 74 ? -8.209 -6.949 1.800 1.00 94.44 74 ASN A O 1
ATOM 611 N N . GLU A 1 75 ? -8.773 -5.043 2.823 1.00 95.81 75 GLU A N 1
ATOM 612 C CA . GLU A 1 75 ? -8.340 -4.191 1.718 1.00 95.81 75 GLU A CA 1
ATOM 613 C C . GLU A 1 75 ? -6.816 -4.243 1.506 1.00 95.81 75 GLU A C 1
ATOM 615 O O . GLU A 1 75 ? -6.348 -4.280 0.370 1.00 95.81 75 GLU A O 1
ATOM 620 N N . LEU A 1 76 ? -6.024 -4.312 2.582 1.00 94.44 76 LEU A N 1
ATOM 621 C CA . LEU A 1 76 ? -4.578 -4.536 2.494 1.00 94.44 76 LEU A CA 1
ATOM 622 C C . LEU A 1 76 ? -4.238 -5.896 1.876 1.00 94.44 76 LEU A C 1
ATOM 624 O O . LEU A 1 76 ? -3.260 -5.977 1.138 1.00 94.44 76 LEU A O 1
ATOM 628 N N . HIS A 1 77 ? -5.035 -6.933 2.143 1.00 93.50 77 HIS A N 1
ATOM 629 C CA . HIS A 1 77 ? -4.868 -8.250 1.531 1.00 93.50 77 HIS A CA 1
ATOM 630 C C . HIS A 1 77 ? -5.095 -8.191 0.013 1.00 93.50 77 HIS A C 1
ATOM 632 O O . HIS A 1 77 ? -4.221 -8.595 -0.753 1.00 93.50 77 HIS A O 1
ATOM 638 N N . ASP A 1 78 ? -6.206 -7.596 -0.427 1.00 94.19 78 ASP A N 1
ATOM 639 C CA . ASP A 1 78 ? -6.525 -7.440 -1.854 1.00 94.19 78 ASP A CA 1
ATOM 640 C C . ASP A 1 78 ? -5.453 -6.609 -2.589 1.00 94.19 78 ASP A C 1
ATOM 642 O O . ASP A 1 78 ? -5.032 -6.918 -3.707 1.00 94.19 78 ASP A O 1
ATOM 646 N N . LEU A 1 79 ? -4.962 -5.540 -1.951 1.00 95.38 79 LEU A N 1
ATOM 647 C CA . LEU A 1 79 ? -3.907 -4.698 -2.518 1.00 95.38 79 LEU A CA 1
ATOM 648 C C . LEU A 1 79 ? -2.547 -5.400 -2.532 1.00 95.38 79 LEU A C 1
ATOM 650 O O . LEU A 1 79 ? -1.765 -5.166 -3.452 1.00 95.38 79 LEU A O 1
ATOM 654 N N . ALA A 1 80 ? -2.257 -6.254 -1.551 1.00 93.00 80 ALA A N 1
ATOM 655 C CA . ALA A 1 80 ? -1.037 -7.049 -1.508 1.00 93.00 80 ALA A CA 1
ATOM 656 C C . ALA A 1 80 ? -0.979 -8.051 -2.670 1.00 93.00 80 ALA A C 1
ATOM 658 O O . ALA A 1 80 ? 0.042 -8.117 -3.357 1.00 93.00 80 ALA A O 1
ATOM 659 N N . GLU A 1 81 ? -2.080 -8.751 -2.956 1.00 91.94 81 GLU A N 1
ATOM 660 C CA . GLU A 1 81 ? -2.199 -9.592 -4.156 1.00 91.94 81 GLU A CA 1
ATOM 661 C C . GLU A 1 81 ? -1.970 -8.766 -5.424 1.00 91.94 81 GLU A C 1
ATOM 663 O O . GLU A 1 81 ? -1.179 -9.140 -6.292 1.00 91.94 81 GLU A O 1
ATOM 668 N N . ARG A 1 82 ? -2.562 -7.568 -5.488 1.00 94.06 82 ARG A N 1
ATOM 669 C CA . ARG A 1 82 ? -2.386 -6.687 -6.642 1.00 94.06 82 ARG A CA 1
ATOM 670 C C . ARG A 1 82 ? -0.949 -6.184 -6.809 1.00 94.06 82 ARG A C 1
ATOM 672 O O . ARG A 1 82 ? -0.501 -6.009 -7.942 1.00 94.06 82 ARG A O 1
ATOM 679 N N . ILE A 1 83 ? -0.221 -5.943 -5.716 1.00 93.50 83 ILE A N 1
ATOM 680 C CA . ILE A 1 83 ? 1.214 -5.625 -5.764 1.00 93.50 83 ILE A CA 1
ATOM 681 C C . ILE A 1 83 ? 1.976 -6.801 -6.370 1.00 93.50 83 ILE A C 1
ATOM 683 O O . ILE A 1 83 ? 2.795 -6.572 -7.257 1.00 93.50 83 ILE A O 1
ATOM 687 N N . ILE A 1 84 ? 1.703 -8.036 -5.938 1.00 91.12 84 ILE A N 1
ATOM 688 C CA . ILE A 1 84 ? 2.361 -9.232 -6.484 1.00 91.12 84 ILE A CA 1
ATOM 689 C C . ILE A 1 84 ? 2.128 -9.310 -7.994 1.00 91.12 84 ILE A C 1
ATOM 691 O O . ILE A 1 84 ? 3.096 -9.375 -8.740 1.00 91.12 84 ILE A O 1
ATOM 695 N N . GLU A 1 85 ? 0.880 -9.206 -8.454 1.00 91.56 85 GLU A N 1
ATOM 696 C CA . GLU A 1 85 ? 0.544 -9.264 -9.886 1.00 91.56 85 GLU A CA 1
ATOM 697 C C . GLU A 1 85 ? 1.260 -8.192 -10.718 1.00 91.56 85 GLU A C 1
ATOM 699 O O . GLU A 1 85 ? 1.718 -8.455 -11.826 1.00 91.56 85 GLU A O 1
ATOM 704 N N . LEU A 1 86 ? 1.357 -6.967 -10.195 1.00 91.94 86 LEU A N 1
ATOM 705 C CA . LEU A 1 86 ? 1.963 -5.834 -10.901 1.00 91.94 86 LEU A CA 1
ATOM 706 C C . LEU A 1 86 ? 3.494 -5.817 -10.836 1.00 91.94 86 LEU A C 1
ATOM 708 O O . LEU A 1 86 ? 4.120 -5.013 -11.527 1.00 91.94 86 LEU A O 1
ATOM 712 N N . THR A 1 87 ? 4.088 -6.652 -9.985 1.00 89.50 87 THR A N 1
ATOM 713 C CA . THR A 1 87 ? 5.542 -6.751 -9.783 1.00 89.50 87 THR A CA 1
ATOM 714 C C . THR A 1 87 ? 6.095 -8.128 -10.147 1.00 89.50 87 THR A C 1
ATOM 716 O O . THR A 1 87 ? 7.306 -8.341 -10.050 1.00 89.50 87 THR A O 1
ATOM 719 N N . ASP A 1 88 ? 5.243 -9.068 -10.567 1.00 83.00 88 ASP A N 1
ATOM 720 C CA . ASP A 1 88 ? 5.665 -10.365 -11.074 1.00 83.00 88 ASP A CA 1
ATOM 721 C C . ASP A 1 88 ? 6.159 -10.217 -12.521 1.00 83.00 88 ASP A C 1
ATOM 723 O O . ASP A 1 88 ? 5.362 -9.938 -13.422 1.00 83.00 88 ASP A O 1
ATOM 727 N N . PRO A 1 89 ? 7.462 -10.422 -12.785 1.00 64.75 89 PRO A N 1
ATOM 728 C CA . PRO A 1 89 ? 7.985 -10.393 -14.147 1.00 64.75 89 PRO A CA 1
ATOM 729 C C . PRO A 1 89 ? 7.358 -11.476 -15.039 1.00 64.75 89 PRO A C 1
ATOM 731 O O . PRO A 1 89 ? 7.355 -11.315 -16.252 1.00 64.75 89 PRO A O 1
ATOM 734 N N . SER A 1 90 ? 6.789 -12.538 -14.455 1.00 62.47 90 SER A N 1
ATOM 735 C CA . SER A 1 90 ? 6.143 -13.649 -15.172 1.00 62.47 90 SER A CA 1
ATOM 736 C C . SER A 1 90 ? 4.735 -13.311 -15.681 1.00 62.47 90 SER A C 1
ATOM 738 O O . SER A 1 90 ? 4.207 -14.013 -16.541 1.00 62.47 90 SER A O 1
ATOM 740 N N . ALA A 1 91 ? 4.113 -12.247 -15.156 1.00 54.34 91 ALA A N 1
ATOM 741 C CA . ALA A 1 91 ? 2.814 -11.755 -15.622 1.00 54.34 91 ALA A CA 1
ATOM 742 C C . ALA A 1 91 ? 2.924 -10.999 -16.961 1.00 54.34 91 ALA A C 1
ATOM 744 O O . ALA A 1 91 ? 1.924 -10.800 -17.653 1.00 54.34 91 ALA A O 1
ATOM 745 N N . SER A 1 92 ? 4.145 -10.620 -17.350 1.00 48.66 92 SER A N 1
ATOM 746 C CA . SER A 1 92 ? 4.498 -10.312 -18.734 1.00 48.66 92 SER A CA 1
ATOM 747 C C . SER A 1 92 ? 4.935 -11.633 -19.364 1.00 48.66 92 SER A C 1
ATOM 749 O O . SER A 1 92 ? 5.974 -12.171 -18.998 1.00 48.66 92 SER A O 1
ATOM 751 N N . GLY A 1 93 ? 4.083 -12.230 -20.199 1.00 43.59 93 GLY A N 1
ATOM 752 C CA . GLY A 1 93 ? 4.311 -13.572 -20.738 1.00 43.59 93 GLY A CA 1
ATOM 753 C C . GLY A 1 93 ? 5.657 -13.724 -21.465 1.00 43.59 93 GLY A C 1
ATOM 754 O O . GLY A 1 93 ? 6.276 -12.727 -21.837 1.00 43.59 93 GLY A O 1
ATOM 755 N N . PRO A 1 94 ? 6.119 -14.968 -21.691 1.00 45.41 94 PRO A N 1
ATOM 756 C CA . PRO A 1 94 ? 7.252 -15.209 -22.572 1.00 45.41 94 PRO A CA 1
ATOM 757 C C . PRO A 1 94 ? 6.896 -14.691 -23.970 1.00 45.41 94 PRO A C 1
ATOM 759 O O . PRO A 1 94 ? 6.031 -15.263 -24.632 1.00 45.41 94 PRO A O 1
ATOM 762 N N . ASP A 1 95 ? 7.531 -13.604 -24.408 1.00 48.84 95 ASP A N 1
ATOM 763 C CA . ASP A 1 95 ? 7.513 -13.235 -25.818 1.00 48.84 95 ASP A CA 1
ATOM 764 C C . ASP A 1 95 ? 8.167 -14.369 -26.623 1.00 48.84 95 ASP A C 1
ATOM 766 O O . ASP A 1 95 ? 9.238 -14.895 -26.305 1.00 48.84 95 ASP A O 1
ATOM 770 N N . ASP A 1 96 ? 7.408 -14.789 -27.622 1.00 49.91 96 ASP A N 1
ATOM 771 C CA . ASP A 1 96 ? 7.553 -15.937 -28.501 1.00 49.91 96 ASP A CA 1
ATOM 772 C C . ASP A 1 96 ? 8.777 -15.751 -29.425 1.00 49.91 96 ASP A C 1
ATOM 774 O O . ASP A 1 96 ? 8.628 -15.375 -30.578 1.00 49.91 96 ASP A O 1
ATOM 778 N N . ASP A 1 97 ? 10.004 -15.986 -28.942 1.00 45.47 97 ASP A N 1
ATOM 779 C CA . ASP A 1 97 ? 11.214 -15.998 -29.799 1.00 45.47 97 ASP A CA 1
ATOM 780 C C . ASP A 1 97 ? 11.956 -17.347 -29.746 1.00 45.47 97 ASP A C 1
ATOM 782 O O . ASP A 1 97 ? 13.180 -17.456 -29.736 1.00 45.47 97 ASP A O 1
ATOM 786 N N . ALA A 1 98 ? 11.174 -18.430 -29.709 1.00 46.53 98 ALA A N 1
ATOM 787 C CA . ALA A 1 98 ? 11.642 -19.805 -29.897 1.00 46.53 98 ALA A CA 1
ATOM 788 C C . ALA A 1 98 ? 11.130 -20.403 -31.220 1.00 46.53 98 ALA A C 1
ATOM 790 O O . ALA A 1 98 ? 10.778 -21.582 -31.289 1.00 46.53 98 ALA A O 1
ATOM 791 N N . ARG A 1 99 ? 11.057 -19.591 -32.284 1.00 49.38 99 ARG A N 1
ATOM 792 C CA . ARG A 1 99 ? 10.645 -20.044 -33.622 1.00 49.38 99 ARG A CA 1
ATOM 793 C C . ARG A 1 99 ? 11.524 -19.501 -34.741 1.00 49.38 99 ARG A C 1
ATOM 795 O O .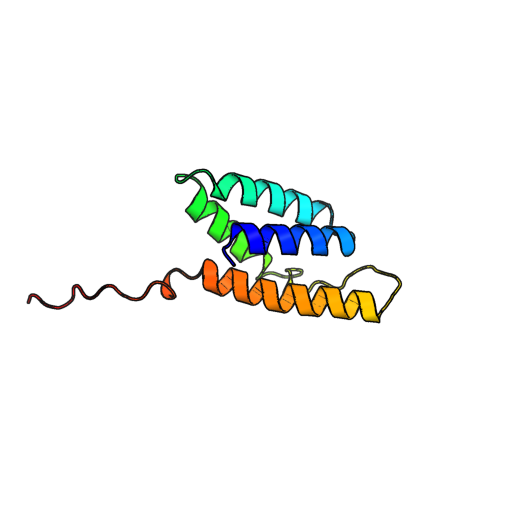 ARG A 1 99 ? 11.002 -18.964 -35.699 1.00 49.38 99 ARG A O 1
ATOM 802 N N . HIS A 1 100 ? 12.833 -19.703 -34.664 1.00 47.78 100 HIS A N 1
ATOM 803 C CA . HIS A 1 100 ? 13.672 -19.843 -35.860 1.00 47.78 100 HIS A CA 1
ATOM 804 C C . HIS A 1 100 ? 14.911 -20.680 -35.509 1.00 47.78 100 HIS A C 1
ATOM 806 O O . HIS A 1 100 ? 15.999 -20.158 -35.284 1.00 47.78 100 HIS A O 1
ATOM 812 N N . ALA A 1 101 ? 14.699 -21.995 -35.429 1.00 49.78 101 ALA A N 1
ATOM 813 C CA . ALA A 1 101 ? 15.735 -23.009 -35.607 1.00 49.78 101 ALA A CA 1
ATOM 814 C C . ALA A 1 101 ? 15.502 -23.701 -36.954 1.00 49.78 101 ALA A C 1
ATOM 816 O O . ALA A 1 101 ? 14.311 -23.858 -37.320 1.00 49.78 101 ALA A O 1
#

Foldseek 3Di:
DALLVLLLVLLVLCVVLVNPVVSVVSVVLSVLCVPPVRNLVSLVVNLVLLDDDNRLQNDQRPDPDPVSSVVSSVSSVVSNVVSCCNNPPCVVPPDPPPPDD

Sequence (101 aa):
MNLYAVTERVERLLREAHEQRRADWLAERRERLEDPAKAAPAANEIRGIVHGMGGLLDLWPDVEDRDHARRIRNELHDLAERIIELTDPSASGPDDDARHA

pLDDT: mean 85.63, std 15.11, range [43.59, 97.25]

Radius of gyration: 15.82 Å; chains: 1; bounding box: 32×31×54 Å

Secondary structure (DSSP, 8-state):
--HHHHHHHHHHHHHHTT-HHHHHHHHHHHHGGGSHHHHHHHHHHHHHHHSSTTSGGG-----S-HHHHHHHHHHHHHHHHHHHHHH-GGGS---------

=== Feature glossary ===
A reading guide for the features in this record.

Start from the sequence.

  · This is the polypeptide sequence — one letter per residue, N-terminus first. Length ranges from a few dozen residues for small domains to over a thousand for large multi-domain proteins.

Fold it, and you get atomic coordinates and the backbone conformation that goes with them.

  · Structure coordinates are given as an mmCIF _atom_site loop: one row per atom with element, residue name, chain id, sequence number, and x/y/z position in Å. Only the four main-chain atoms per residue are included here; side chains are omitted to keep the record compact.

  · Backbone dihedral angles. Every residue except chain termini has a φ (preceding-C → N → Cα → C) and a ψ (N → Cα → C → next-N). They are reported in degrees following the IUPAC sign convention. Secondary structure is essentially a statement about which (φ, ψ) basin each residue occupies.

  · The SS8 string is DSSP's per-residue secondary-structure call. α-helix (H) means an i→i+4 H-bond ladder; β-strand (E) means the residue participates in a β-sheet; 3₁₀ (G) and π (I) are tighter and wider helices; T/S are turns/bends; '-' is loop.

  · SS3 is a coarse helix/strand/coil call (letters a/b/c) made by the P-SEA algorithm from inter-Cα distances and dihedrals. It is less detailed than DSSP but needs only Cα positions.

Summarize the fold with a handful of shape descriptors and a per-residue structural alphabet.

  · Radius of gyration (Rg) is the root-mean-square distance of Cα atoms from their centroid — a single number for overall size and compactness. A globular domain of N residues has Rg ≈ 2.2·N^0.38 Å; an extended or disordered chain has a much larger Rg. The Cα contact count is the number of residue pairs whose Cα atoms are within 8 Å and are more than four positions apart in sequence — a standard proxy for tertiary packing density. The bounding box is the smallest axis-aligned box enclosing all Cα atoms.

  · The Foldseek 3Di string encodes local tertiary geometry as a 20-letter alphabet — one character per residue — derived from the relative positions of nearby Cα atoms. Unlike the amino-acid sequence, 3Di is a direct function of the 3D structure, so two proteins with the same fold have similar 3Di strings even at low sequence identity.

  · Solvent-accessible surface area (SASA) is the area in Å² traced out by the centre of a 1.4 Å probe sphere (a water molecule) rolled over the protein's van der Waals surface (Shrake–Rupley / Lee–Richards construction). Buried residues have near-zero SASA; fully exposed residues can exceed 200 Å². The total SASA scales roughly with the number of surface residues.

Ask how reliable the model is.

  · pLDDT (predicted Local Distance Difference Test) is AlphaFold's per-residue confidence score, ranging from 0 to 100. Values above 90 indicate high confidence (typically well-packed cores); 70–90 is confident; 50–70 low confidence; below 50 usually means the region is disordered or the prediction is unreliable there. AlphaFold stores pLDDT in the mmCIF B-factor column.

  · B-factor (Debye–Waller factor) reflects atomic displacement in the crystal lattice. It is an experimental observable (units Å²), not a prediction; low values mean the atom is pinned down, high values mean it moves or is heterogeneous across the crystal.

  · Predicted Aligned Error (PAE) is an AlphaFold confidence matrix: entry (i, j) is the expected error in the position of residue j, in ångst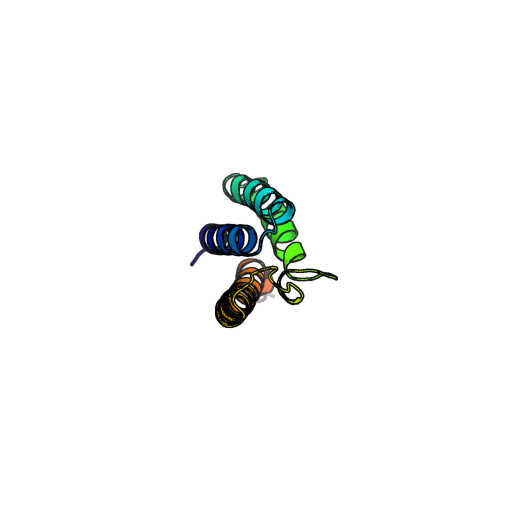röms, when the prediction is superimposed on the true structure at residue i. Low PAE within a block of residues means that block is internally rigid and well-predicted; high PAE between two blocks means their relative placement is uncertain even if each block individually is confident.

Place it in context: what it resembles, what it is annotated as, and how it looks.

  · Nearest PDB neighbors are the top structural matches found by Foldseek when searching this structure against the entire Protein Data Bank. Each hit reports a TM-score (0 to 1; >0.5 almost always implies the same fold) and an E-value. These are *structural* homologs — they may share no detectable sequence similarity.

  · Functional annotations link the protein to curated databases. InterPro entries identify conserved domains and families by matching the sequence against member-database signatures (Pfam, PROSITE, CDD, …). Gene Ontology (GO) terms describe molecular function, biological process, and cellular component in a controlled vocabulary. CATH places the structure in a hierarchical fold classification (Class/Architecture/Topology/Homologous-superfamily). The organism is the source species.

  · Three diagnostic plots accompany the record. The Cα contact map visualizes the tertiary structure as a 2D adjacency matrix (8 Å cutoff, sequence-local contacts suppressed). The Ramachandran plot shows the distribution of backbone (φ,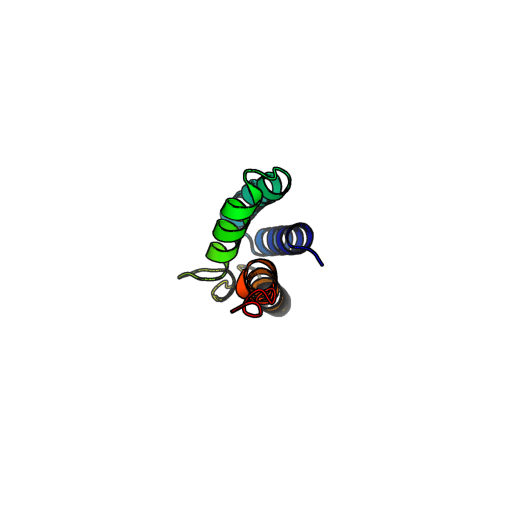 ψ) torsions, with points in the α and β basins reflecting secondary structure content. The PAE plot shows AlphaFold's inter-residue confidence as a color matrix.

  · Six rendered views show the 3D structure from the faces of a cube — i.e. along ±x, ±y, ±z. Rendering representation is drawn randomly per protein from cartoon (secondary-structure ribbons), sticks (backbone bonds), or molecular surface; coloring is either N→C rainbow (blue at the N-terminus through red at the C-terminus) or one color per chain.